Protein AF-A0A5J4QAK1-F1 (afdb_monomer)

Organism: NCBI:txid433724

Mean predicted aligned error: 4.02 Å

Secondary structure (DSSP, 8-state):
--GGGS---S-EEEE--SGGGHHHHHHHHHHHHHTT--GGGEEEEEEESSHHHHHHHHHHHHHTT-EEEEEE--BTTTTBPPPHHHHHHHHHHH-HHHHHH--TTT---

Foldseek 3Di:
DVVVPDDDDQADEEEQAAPVSQVVVVVVVVVVVVVPDQQCRYEYEYEPPDLVRSLVSLVVSVVRNHQYQYDYDADPPVRDDGDPSSVVSRVQSNPVVNVNPDRPVPDDD

Solvent-accessible surface area (backbone atoms only — not comparable to full-atom values): 6328 Å² total; per-residue (Å²): 115,69,78,81,69,57,84,73,76,81,54,54,77,49,73,41,59,45,79,81,38,45,63,62,46,51,56,52,50,53,55,42,42,76,76,68,51,54,46,78,35,32,32,33,39,30,47,32,81,49,64,68,65,39,47,57,53,47,52,55,38,53,76,62,44,36,42,66,40,47,40,56,44,65,43,76,90,79,65,43,72,61,51,72,65,37,51,49,50,22,49,43,49,58,36,62,72,56,44,74,73,48,56,76,92,74,60,80,130

Sequence (109 aa):
KMLSQIKWIRFIRFAADTASAIEPLLSAIEKLNRYGVKNYRIFVYLLVKDVADANERCKILKGLGLIPFAQTYRDYENNIQPTAEQKRFAWYVNQKAVFNATEWEDYKA

pLDDT: mean 93.8, std 7.12, range [63.88, 98.19]

Structure (mmCIF, N/CA/C/O backbone):
data_AF-A0A5J4QAK1-F1
#
_entry.id   AF-A0A5J4QAK1-F1
#
loop_
_atom_site.group_PDB
_atom_site.id
_atom_site.type_symbol
_atom_site.label_atom_id
_atom_site.label_alt_id
_atom_site.label_comp_id
_atom_site.label_asym_id
_atom_site.label_entity_id
_atom_site.label_seq_id
_atom_site.pdbx_PDB_ins_code
_atom_site.Cartn_x
_atom_site.Cartn_y
_atom_site.Cartn_z
_atom_site.occupancy
_atom_site.B_iso_or_equiv
_atom_site.auth_seq_id
_atom_site.auth_comp_id
_atom_site.auth_asym_id
_atom_site.auth_atom_id
_atom_site.pdbx_PDB_model_num
ATOM 1 N N . LYS A 1 1 ? -22.246 20.056 23.773 1.00 64.31 1 LYS A N 1
ATOM 2 C CA . LYS A 1 1 ? -22.672 20.590 22.450 1.00 64.31 1 LYS A CA 1
ATOM 3 C C . LYS A 1 1 ? -21.507 20.922 21.504 1.00 64.31 1 LYS A C 1
ATOM 5 O O . LYS A 1 1 ? -21.673 20.683 20.319 1.00 64.31 1 LYS A O 1
ATOM 10 N N . MET A 1 2 ? -20.339 21.396 21.967 1.00 70.38 2 MET A N 1
ATOM 11 C CA . MET A 1 2 ? -19.195 21.674 21.068 1.00 70.38 2 MET A CA 1
ATOM 12 C C . MET A 1 2 ? -18.592 20.420 20.409 1.00 70.38 2 MET A C 1
ATOM 14 O O . MET A 1 2 ? -18.465 20.387 19.194 1.00 70.38 2 MET A O 1
ATOM 18 N N . LEU A 1 3 ? -18.291 19.353 21.166 1.00 65.88 3 LEU A N 1
ATOM 19 C CA . LEU A 1 3 ? -17.687 18.125 20.604 1.00 65.88 3 LEU A CA 1
ATOM 20 C C . LEU A 1 3 ? -18.570 17.427 19.551 1.00 65.88 3 LEU A C 1
ATOM 22 O O . LEU A 1 3 ? -18.056 16.822 18.616 1.00 65.88 3 LEU A O 1
ATOM 26 N N . SER A 1 4 ? -19.896 17.551 19.668 1.00 72.88 4 SER A N 1
ATOM 27 C CA . SER A 1 4 ? -20.860 17.014 18.697 1.00 72.88 4 SER A CA 1
ATOM 28 C C . SER A 1 4 ? -20.952 17.829 17.401 1.00 72.88 4 SER A C 1
ATOM 30 O O . SER A 1 4 ? -21.544 17.360 16.438 1.00 72.88 4 SER A O 1
ATOM 32 N N . GLN A 1 5 ? -20.403 19.047 17.372 1.00 82.62 5 GLN A N 1
ATOM 33 C CA . GLN A 1 5 ? -20.385 19.920 16.191 1.00 82.62 5 GLN A CA 1
ATOM 34 C C . GLN A 1 5 ? -19.075 19.808 15.396 1.00 82.62 5 GLN A C 1
ATOM 36 O O . GLN A 1 5 ? -18.990 20.303 14.273 1.00 82.62 5 GLN A O 1
ATOM 41 N N . ILE A 1 6 ? -18.056 19.148 15.956 1.00 82.88 6 ILE A N 1
ATOM 42 C CA . ILE A 1 6 ? -16.765 18.963 15.296 1.00 82.88 6 ILE A CA 1
ATOM 43 C C . ILE A 1 6 ? -16.895 17.868 14.234 1.00 82.88 6 ILE A C 1
ATOM 45 O O . ILE A 1 6 ? -17.264 16.728 14.522 1.00 82.88 6 ILE A O 1
ATOM 49 N N . LYS A 1 7 ? -16.550 18.209 12.989 1.00 77.31 7 LYS A N 1
ATOM 50 C CA . LYS A 1 7 ? -16.384 17.232 11.909 1.00 77.31 7 LYS A CA 1
ATOM 51 C C . LYS A 1 7 ? -15.047 16.522 12.087 1.00 77.31 7 LYS A C 1
ATOM 53 O O . LYS A 1 7 ? -14.000 17.041 11.714 1.00 77.31 7 LYS A O 1
ATOM 58 N N . TRP A 1 8 ? -15.095 15.330 12.664 1.00 77.44 8 TRP A N 1
ATOM 59 C CA . TRP A 1 8 ? -13.921 14.479 12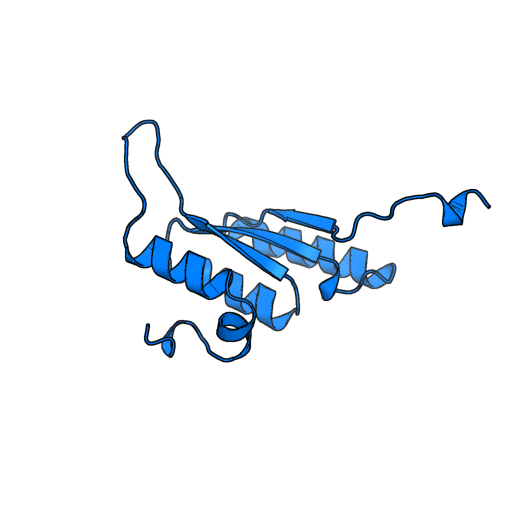.816 1.00 77.44 8 TRP A CA 1
ATOM 60 C C . TRP A 1 8 ? -13.365 14.076 11.451 1.00 77.44 8 TRP A C 1
ATOM 62 O O . TRP A 1 8 ? -14.110 13.668 10.555 1.00 77.44 8 TRP A O 1
ATOM 72 N N . ILE A 1 9 ? -12.044 14.158 11.296 1.00 84.06 9 ILE A N 1
ATOM 73 C CA . ILE A 1 9 ? -11.390 13.643 10.098 1.00 84.06 9 ILE A CA 1
ATOM 74 C C . ILE A 1 9 ? -11.591 12.123 10.041 1.00 84.06 9 ILE A C 1
ATOM 76 O O . ILE A 1 9 ? -11.308 11.404 10.997 1.00 84.06 9 ILE A O 1
ATOM 80 N N . ARG A 1 10 ? -12.122 11.620 8.919 1.00 86.69 10 ARG A N 1
ATOM 81 C CA . ARG A 1 10 ? -12.415 10.184 8.766 1.00 86.69 10 ARG A CA 1
ATOM 82 C C . ARG A 1 10 ? -11.152 9.325 8.847 1.00 86.69 10 ARG A C 1
ATOM 84 O O . ARG A 1 10 ? -11.217 8.224 9.389 1.00 86.69 10 ARG A O 1
ATOM 91 N N . PHE A 1 11 ? -10.047 9.828 8.292 1.00 95.00 11 PHE A N 1
ATOM 92 C CA . PHE A 1 11 ? -8.770 9.126 8.228 1.00 95.00 11 PHE A CA 1
ATOM 93 C C . PHE A 1 11 ? -7.606 10.010 8.660 1.00 95.00 11 PHE A C 1
ATOM 95 O O . PHE A 1 11 ? -7.503 11.155 8.210 1.00 95.00 11 PHE A O 1
ATOM 102 N N . ILE A 1 12 ? -6.699 9.437 9.446 1.00 95.44 12 ILE A N 1
ATOM 103 C CA . ILE A 1 12 ? -5.328 9.935 9.579 1.00 95.44 12 ILE A CA 1
ATOM 104 C C . ILE A 1 12 ? -4.575 9.481 8.330 1.00 95.44 12 ILE A C 1
ATOM 106 O O . ILE A 1 12 ? -4.712 8.329 7.917 1.00 95.44 12 ILE A O 1
ATOM 110 N N . ARG A 1 13 ? -3.841 10.393 7.692 1.00 96.94 13 ARG A N 1
ATOM 111 C CA . ARG A 1 13 ? -3.199 10.139 6.400 1.00 96.94 13 ARG A CA 1
ATOM 112 C C . ARG A 1 13 ? -1.687 10.115 6.533 1.00 96.94 13 ARG A C 1
ATOM 114 O O . ARG A 1 13 ? -1.121 11.031 7.119 1.00 96.94 13 ARG A O 1
ATOM 121 N N . PHE A 1 14 ? -1.074 9.102 5.938 1.00 97.38 14 PHE A N 1
ATOM 122 C CA . PHE A 1 14 ? 0.371 8.968 5.787 1.00 97.38 14 PHE A CA 1
ATOM 123 C C . PHE A 1 14 ? 0.730 8.813 4.311 1.00 97.38 14 PHE A C 1
ATOM 125 O O . PHE A 1 14 ? -0.117 8.452 3.495 1.00 97.38 14 PHE A O 1
ATOM 132 N N . ALA A 1 15 ? 1.992 9.063 3.988 1.00 96.06 15 ALA A N 1
ATOM 133 C CA . ALA A 1 15 ? 2.604 8.645 2.737 1.00 96.06 15 ALA A CA 1
ATOM 134 C C . ALA A 1 15 ? 3.699 7.630 3.064 1.00 96.06 15 ALA A C 1
ATOM 136 O O . ALA A 1 15 ? 4.384 7.762 4.080 1.00 96.06 15 ALA A O 1
ATOM 137 N N . ALA A 1 16 ? 3.834 6.611 2.226 1.00 95.44 16 ALA A N 1
ATOM 138 C CA . ALA A 1 16 ? 4.819 5.554 2.394 1.00 95.44 16 ALA A CA 1
ATOM 139 C C . ALA A 1 16 ? 5.483 5.243 1.056 1.00 95.44 16 ALA A C 1
ATOM 141 O O . ALA A 1 16 ? 5.544 4.089 0.660 1.00 95.44 16 ALA A O 1
ATOM 142 N N . ASP A 1 17 ? 5.930 6.276 0.340 1.00 95.25 17 ASP A N 1
ATOM 143 C CA . ASP A 1 17 ? 6.310 6.212 -1.080 1.00 95.25 17 ASP A CA 1
ATOM 144 C C . ASP A 1 17 ? 7.569 5.394 -1.384 1.00 95.25 17 ASP A C 1
ATOM 146 O O . ASP A 1 17 ? 7.786 5.018 -2.535 1.00 95.25 17 ASP A O 1
ATOM 150 N N . THR A 1 18 ? 8.358 5.063 -0.365 1.00 95.00 18 THR A N 1
ATOM 151 C CA . THR A 1 18 ? 9.584 4.267 -0.466 1.00 95.00 18 THR A CA 1
ATOM 152 C C . THR A 1 18 ? 9.584 3.137 0.561 1.00 95.00 18 THR A C 1
ATOM 154 O O . THR A 1 18 ? 8.933 3.235 1.603 1.00 95.00 18 THR A O 1
ATOM 157 N N . ALA A 1 19 ? 10.370 2.084 0.322 1.00 94.69 19 ALA A N 1
ATOM 158 C CA . ALA A 1 19 ? 10.593 1.021 1.307 1.00 94.69 19 ALA A CA 1
ATOM 159 C C . ALA A 1 19 ? 11.102 1.562 2.656 1.00 94.69 19 ALA A C 1
ATOM 161 O O . ALA A 1 19 ? 10.646 1.132 3.714 1.00 94.69 19 ALA A O 1
ATOM 162 N N . SER A 1 20 ? 11.978 2.571 2.629 1.00 95.56 20 SER A N 1
ATOM 163 C CA . SER A 1 20 ? 12.516 3.209 3.838 1.00 95.56 20 SER A CA 1
ATOM 164 C C . SER A 1 20 ? 11.462 3.919 4.694 1.00 95.56 20 SER A C 1
ATOM 166 O O . SER A 1 20 ? 11.691 4.127 5.881 1.00 95.56 20 SER A O 1
ATOM 168 N N . ALA A 1 21 ? 10.301 4.275 4.132 1.00 95.88 21 ALA A N 1
ATOM 169 C CA . ALA A 1 21 ? 9.219 4.905 4.883 1.00 95.88 21 ALA A CA 1
ATOM 170 C C . ALA A 1 21 ? 8.395 3.902 5.713 1.00 95.88 21 ALA A C 1
ATOM 172 O O . ALA A 1 21 ? 7.648 4.320 6.599 1.00 95.88 21 ALA A O 1
ATOM 173 N N . ILE A 1 22 ? 8.526 2.593 5.458 1.00 97.00 22 ILE A N 1
ATOM 174 C CA . ILE A 1 22 ? 7.728 1.563 6.133 1.00 97.00 22 ILE A CA 1
ATOM 175 C C . ILE A 1 22 ? 8.055 1.481 7.620 1.00 97.00 22 ILE A C 1
ATOM 177 O O . ILE A 1 22 ? 7.142 1.522 8.435 1.00 97.00 22 ILE A O 1
ATOM 181 N N . GLU A 1 23 ? 9.326 1.406 8.002 1.00 97.12 23 GLU A N 1
ATOM 182 C CA . GLU A 1 23 ? 9.700 1.260 9.415 1.00 97.12 23 GLU A CA 1
ATOM 183 C C . GLU A 1 23 ? 9.262 2.470 10.276 1.00 97.12 23 GLU A C 1
ATOM 185 O O . GLU A 1 23 ? 8.568 2.265 11.282 1.00 97.12 23 GLU A O 1
ATOM 190 N N . PRO A 1 24 ? 9.482 3.732 9.847 1.00 97.69 24 PRO A N 1
ATOM 191 C CA . PRO A 1 24 ? 8.888 4.898 10.502 1.00 97.69 24 PRO A CA 1
ATOM 192 C C . PRO A 1 24 ? 7.354 4.855 10.573 1.00 97.69 24 PRO A C 1
A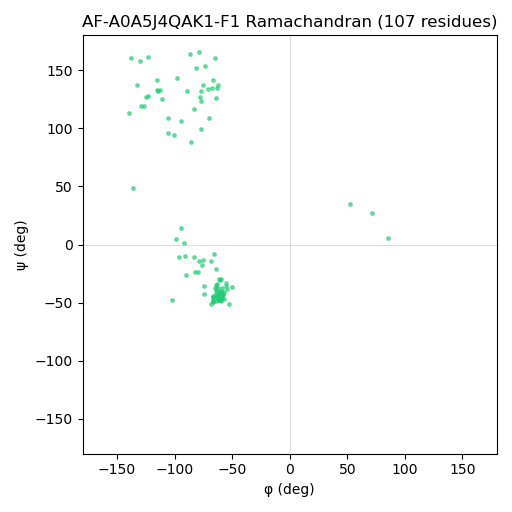TOM 194 O O . PRO A 1 24 ? 6.774 5.207 11.606 1.00 97.69 24 PRO A O 1
ATOM 197 N N . LEU A 1 25 ? 6.684 4.406 9.503 1.00 97.44 25 LEU A N 1
ATOM 198 C CA . LEU A 1 25 ? 5.228 4.260 9.473 1.00 97.44 25 LEU A CA 1
ATOM 199 C C . LEU A 1 25 ? 4.745 3.234 10.508 1.00 97.44 25 LEU A C 1
ATOM 201 O O . LEU A 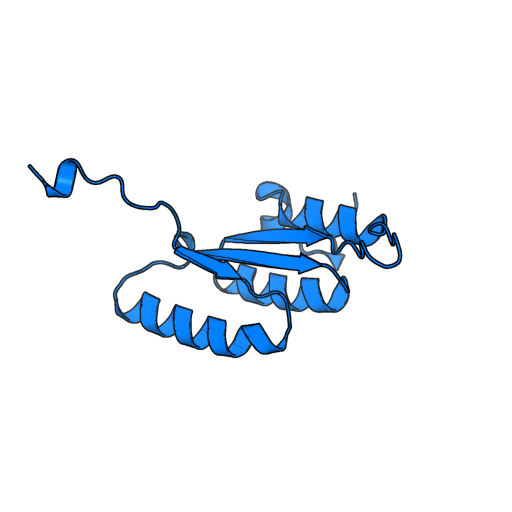1 25 ? 3.789 3.512 11.232 1.00 97.44 25 LEU A O 1
ATOM 205 N N . LEU A 1 26 ? 5.407 2.080 10.620 1.00 97.50 26 LEU A N 1
ATOM 206 C CA . LEU A 1 26 ? 5.072 1.048 11.604 1.00 97.50 26 LEU A CA 1
ATOM 207 C C . LEU A 1 26 ? 5.195 1.586 13.035 1.00 97.50 26 LEU A C 1
ATOM 209 O O . LEU A 1 26 ? 4.267 1.420 13.827 1.00 97.50 26 LEU A O 1
ATOM 213 N N . SER A 1 27 ? 6.276 2.313 13.341 1.00 97.88 27 SER A N 1
ATOM 214 C CA . SER A 1 27 ? 6.448 2.967 14.647 1.00 97.88 27 SER A CA 1
ATOM 215 C C . SER A 1 27 ? 5.332 3.979 14.941 1.00 97.88 27 SER A C 1
ATOM 217 O O . SER A 1 27 ? 4.833 4.067 16.067 1.00 97.88 27 SER A O 1
ATOM 219 N N . ALA A 1 28 ? 4.913 4.754 13.937 1.00 97.94 28 ALA A N 1
ATOM 220 C CA . ALA A 1 28 ? 3.821 5.712 14.081 1.00 97.94 28 ALA A CA 1
ATOM 221 C C . ALA A 1 28 ? 2.473 5.015 14.330 1.00 97.94 28 ALA A C 1
ATOM 223 O O . ALA A 1 28 ? 1.732 5.418 15.229 1.00 97.94 28 ALA A O 1
ATOM 224 N N . ILE A 1 29 ? 2.171 3.951 13.582 1.00 97.56 29 ILE A N 1
ATOM 225 C CA . ILE A 1 29 ? 0.944 3.159 13.746 1.00 97.56 29 ILE A CA 1
ATOM 226 C C . ILE A 1 29 ? 0.898 2.522 15.132 1.00 97.56 29 ILE A C 1
ATOM 228 O O . ILE A 1 29 ? -0.134 2.586 15.796 1.00 97.56 29 ILE A O 1
ATOM 232 N N . GLU A 1 30 ? 2.008 1.958 15.605 1.00 97.62 30 GLU A N 1
ATOM 233 C CA . GLU A 1 30 ? 2.082 1.363 16.937 1.00 97.62 30 GLU A CA 1
ATOM 234 C C . GLU A 1 30 ? 1.718 2.385 18.024 1.00 97.62 30 GLU A C 1
ATOM 236 O O . GLU A 1 30 ? 0.884 2.115 18.891 1.00 97.62 30 GLU A O 1
ATOM 241 N N . LYS A 1 31 ? 2.280 3.597 17.943 1.00 98.00 31 LYS A N 1
ATOM 242 C CA . LYS A 1 31 ? 1.959 4.693 18.868 1.00 98.00 31 LYS A CA 1
ATOM 243 C C . LYS A 1 31 ? 0.483 5.074 18.789 1.00 98.00 31 LYS A C 1
ATOM 245 O O . LYS A 1 31 ? -0.170 5.163 19.823 1.00 98.00 31 LYS A O 1
ATOM 250 N N . LEU A 1 32 ? -0.065 5.254 17.587 1.00 96.94 32 LEU A N 1
ATOM 251 C CA . LEU A 1 32 ? -1.483 5.581 17.394 1.00 96.94 32 LEU A CA 1
ATOM 252 C C . LEU A 1 32 ? -2.408 4.502 17.979 1.00 96.94 32 LEU A C 1
ATOM 254 O O . LEU A 1 32 ? -3.401 4.830 18.635 1.00 96.94 32 LEU A O 1
ATOM 258 N N . ASN A 1 33 ? -2.050 3.230 17.811 1.00 96.69 33 ASN A N 1
ATOM 259 C CA . ASN A 1 33 ? -2.800 2.099 18.348 1.00 96.69 33 ASN A CA 1
ATOM 260 C C . ASN A 1 33 ? -2.824 2.102 19.880 1.00 96.69 33 ASN A C 1
ATOM 262 O O . ASN A 1 33 ? -3.880 1.847 20.464 1.00 96.69 33 ASN A O 1
ATOM 266 N N . ARG A 1 34 ? -1.714 2.471 20.539 1.00 97.25 34 ARG A N 1
ATOM 267 C CA . ARG A 1 34 ? -1.659 2.636 22.007 1.00 97.25 34 ARG A CA 1
ATOM 268 C C . ARG A 1 34 ? -2.639 3.701 22.520 1.00 97.25 34 ARG A C 1
ATOM 270 O O . ARG A 1 34 ? -3.153 3.557 23.623 1.00 97.25 34 ARG A O 1
ATOM 277 N N . TYR A 1 35 ? -2.949 4.721 21.715 1.00 95.88 35 TYR A N 1
ATOM 278 C CA . TYR A 1 35 ? -3.945 5.757 22.033 1.00 95.88 35 TYR A CA 1
ATOM 279 C C . TYR A 1 35 ? -5.350 5.458 21.474 1.00 95.88 35 TYR A C 1
ATOM 281 O O . TYR A 1 35 ? -6.213 6.335 21.445 1.00 95.88 35 TYR A O 1
ATOM 289 N N . GLY A 1 36 ? -5.611 4.220 21.041 1.00 94.62 36 GLY A N 1
ATOM 290 C CA . GLY A 1 36 ? -6.948 3.755 20.663 1.00 94.62 36 GLY A CA 1
ATOM 291 C C . GLY A 1 36 ? -7.366 4.044 19.218 1.00 94.62 36 GLY A C 1
ATOM 292 O O . GLY A 1 36 ? -8.503 3.738 18.845 1.00 94.62 36 GLY A O 1
ATOM 293 N N . VAL A 1 37 ? -6.475 4.578 18.377 1.00 95.38 37 VAL A N 1
ATOM 294 C CA . VAL A 1 37 ? -6.724 4.657 16.931 1.00 95.38 37 VAL A CA 1
ATOM 295 C C . VAL A 1 37 ? -6.736 3.239 16.366 1.00 95.38 37 VAL A C 1
ATOM 297 O O . VAL A 1 37 ? -5.908 2.410 16.717 1.00 95.38 37 VAL A O 1
ATOM 300 N N . LYS A 1 38 ? -7.712 2.927 15.513 1.00 96.25 38 LYS A N 1
ATOM 301 C CA . LYS A 1 38 ? -7.808 1.618 14.851 1.00 96.25 38 LYS A CA 1
ATOM 302 C C . LYS A 1 38 ? -7.216 1.697 13.449 1.00 96.25 38 LYS A C 1
ATOM 304 O O . LYS A 1 38 ? -7.459 2.681 12.759 1.00 96.25 38 LYS A O 1
ATOM 309 N N . ASN A 1 39 ? -6.541 0.646 12.984 1.00 97.19 39 ASN A N 1
ATOM 310 C CA . ASN A 1 39 ? -5.859 0.644 11.679 1.00 97.19 39 ASN A CA 1
ATOM 311 C C . ASN A 1 39 ? -6.776 0.999 10.489 1.00 97.19 39 ASN A C 1
ATOM 313 O O . ASN A 1 39 ? -6.359 1.736 9.602 1.00 97.19 39 ASN A O 1
ATOM 317 N N . TYR A 1 40 ? -8.065 0.632 10.516 1.00 95.56 40 TYR A N 1
ATOM 318 C CA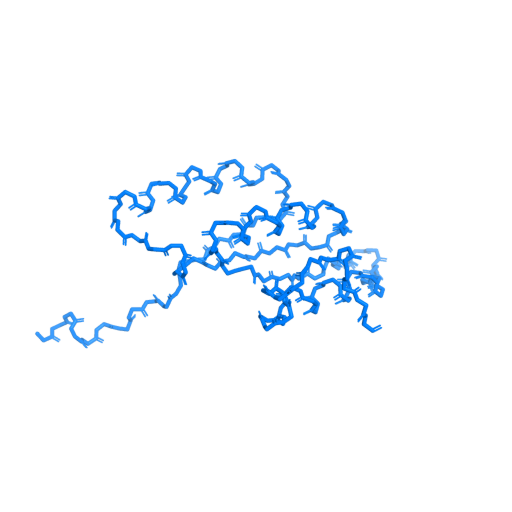 . TYR A 1 40 ? -9.033 1.023 9.473 1.00 95.56 40 TYR A CA 1
ATOM 319 C C . TYR A 1 40 ? -9.325 2.541 9.410 1.00 95.56 40 TYR A C 1
ATOM 321 O O . TYR A 1 40 ? -10.050 3.000 8.527 1.00 95.56 40 TYR A O 1
ATOM 329 N N . ARG A 1 41 ? -8.827 3.332 10.372 1.00 95.94 41 ARG A N 1
ATOM 330 C CA . ARG A 1 41 ? -8.856 4.807 10.393 1.00 95.94 41 ARG A CA 1
ATOM 331 C C . ARG A 1 41 ? -7.596 5.415 9.771 1.00 95.94 41 ARG A C 1
ATOM 333 O O . ARG A 1 41 ? -7.480 6.638 9.749 1.00 95.94 41 ARG A O 1
ATOM 340 N N . ILE A 1 42 ? -6.669 4.602 9.277 1.00 97.56 42 ILE A N 1
ATOM 341 C CA . ILE A 1 42 ? -5.401 5.055 8.714 1.00 97.56 42 ILE A CA 1
ATOM 342 C C . ILE A 1 42 ? -5.416 4.810 7.208 1.00 97.56 42 ILE A C 1
ATOM 344 O O . ILE A 1 42 ? -5.674 3.702 6.738 1.00 97.56 42 ILE A O 1
ATOM 348 N N . PHE A 1 43 ? -5.159 5.875 6.459 1.00 97.81 43 PHE A N 1
ATOM 349 C CA . PHE A 1 43 ? -5.099 5.880 5.005 1.00 97.81 43 PHE A CA 1
ATOM 350 C C . PHE A 1 43 ? -3.671 6.196 4.567 1.00 97.81 43 PHE A C 1
ATOM 352 O O . PHE A 1 43 ? -3.074 7.147 5.072 1.00 97.81 43 PHE A O 1
ATOM 359 N N . VAL A 1 44 ? -3.118 5.419 3.642 1.00 98.19 44 VAL A N 1
ATOM 360 C CA . VAL A 1 44 ? -1.704 5.501 3.269 1.00 98.19 44 VAL A CA 1
ATOM 361 C C . VAL A 1 44 ? -1.574 5.682 1.763 1.00 98.19 44 VAL A C 1
ATOM 363 O O . VAL A 1 44 ? -2.003 4.824 0.996 1.00 98.19 44 VAL A O 1
ATOM 366 N N . TYR A 1 45 ? -0.975 6.791 1.341 1.00 98.06 45 TYR A N 1
ATOM 367 C CA . TYR A 1 45 ? -0.581 6.999 -0.049 1.00 98.06 45 TYR A CA 1
ATOM 368 C C . TYR A 1 45 ? 0.667 6.171 -0.372 1.00 98.06 45 TYR A C 1
ATOM 370 O O . TYR A 1 45 ? 1.600 6.108 0.432 1.00 98.06 45 TYR A O 1
ATOM 378 N N . LEU A 1 46 ? 0.660 5.538 -1.543 1.00 96.44 46 LEU A N 1
ATOM 379 C CA . LEU A 1 46 ? 1.762 4.744 -2.072 1.00 96.44 46 LEU A CA 1
ATOM 380 C C . LEU A 1 46 ? 2.091 5.176 -3.497 1.00 96.44 46 LEU A C 1
ATOM 382 O O . LEU A 1 46 ? 1.282 5.005 -4.410 1.00 96.44 46 LEU A O 1
ATOM 386 N N . LEU A 1 47 ? 3.313 5.645 -3.710 1.00 97.31 47 LEU A N 1
ATOM 387 C CA . LEU A 1 47 ? 3.856 5.835 -5.045 1.00 97.31 47 LEU A CA 1
ATOM 388 C C . LEU A 1 47 ? 4.315 4.505 -5.670 1.00 97.31 47 LEU A C 1
ATOM 390 O O . LEU A 1 47 ? 5.126 3.770 -5.099 1.00 97.31 47 LEU A O 1
ATOM 394 N N . VAL A 1 48 ? 3.823 4.223 -6.876 1.00 97.44 48 VAL A N 1
ATOM 395 C CA . VAL A 1 48 ? 4.156 3.041 -7.682 1.00 97.44 48 VAL A CA 1
ATOM 396 C C . VAL A 1 48 ? 5.176 3.447 -8.740 1.00 97.44 48 VAL A C 1
ATOM 398 O O . VAL A 1 48 ? 4.812 3.953 -9.806 1.00 97.44 48 VAL A O 1
ATOM 401 N N . LYS A 1 49 ? 6.456 3.250 -8.420 1.00 95.19 49 LYS A N 1
ATOM 402 C CA . LYS A 1 49 ? 7.583 3.410 -9.353 1.00 95.19 49 LYS A CA 1
ATOM 403 C C . LYS A 1 49 ? 8.073 2.050 -9.848 1.00 95.19 49 LYS A C 1
ATOM 405 O O . LYS A 1 49 ? 8.181 1.849 -11.052 1.00 95.19 49 LYS A O 1
ATOM 410 N N . ASP A 1 50 ? 8.273 1.119 -8.926 1.00 96.25 50 ASP A N 1
ATOM 411 C CA . ASP A 1 50 ? 8.494 -0.300 -9.194 1.00 96.25 50 ASP A CA 1
ATOM 412 C C . ASP A 1 50 ? 7.321 -1.103 -8.613 1.00 96.25 50 ASP A C 1
ATOM 414 O O . ASP A 1 50 ? 6.873 -0.825 -7.497 1.00 96.25 50 ASP A O 1
ATOM 418 N N . VAL A 1 51 ? 6.768 -2.037 -9.390 1.00 97.38 51 VAL A N 1
ATOM 419 C CA . VAL A 1 51 ? 5.558 -2.775 -8.992 1.00 97.38 51 VAL A CA 1
ATOM 420 C C . VAL A 1 51 ? 5.870 -3.820 -7.926 1.00 97.38 51 VAL A C 1
ATOM 422 O O . VAL A 1 51 ? 5.057 -3.995 -7.021 1.00 97.38 51 VAL A O 1
ATOM 425 N N . ALA A 1 52 ? 7.033 -4.472 -7.979 1.00 97.06 52 ALA A N 1
ATOM 426 C CA . ALA A 1 52 ? 7.410 -5.480 -6.993 1.00 97.06 52 ALA A CA 1
ATOM 427 C C . ALA A 1 52 ? 7.615 -4.844 -5.609 1.00 97.06 52 ALA A C 1
ATOM 429 O O . ALA A 1 52 ? 7.004 -5.280 -4.636 1.00 97.06 52 ALA A O 1
ATOM 430 N N . ASP A 1 53 ? 8.373 -3.748 -5.534 1.00 97.25 53 ASP A N 1
ATOM 431 C CA . ASP A 1 53 ? 8.551 -2.965 -4.305 1.00 97.25 53 ASP A CA 1
ATOM 432 C C . ASP A 1 53 ? 7.216 -2.432 -3.758 1.00 97.25 53 ASP A C 1
ATOM 434 O O . ASP A 1 53 ? 6.919 -2.551 -2.566 1.00 97.25 53 ASP A O 1
ATOM 438 N N . ALA A 1 54 ? 6.375 -1.863 -4.629 1.00 97.56 54 ALA A N 1
ATOM 439 C CA . ALA A 1 54 ? 5.071 -1.355 -4.218 1.00 97.56 54 ALA A CA 1
ATOM 440 C C . ALA A 1 54 ? 4.149 -2.476 -3.709 1.00 97.56 54 ALA A C 1
ATOM 442 O O . ALA A 1 54 ? 3.382 -2.254 -2.770 1.00 97.56 54 ALA A O 1
ATOM 443 N N . ASN A 1 55 ? 4.232 -3.675 -4.291 1.00 97.69 55 ASN A N 1
ATOM 444 C CA . ASN A 1 55 ? 3.470 -4.840 -3.855 1.00 97.69 55 ASN A CA 1
ATOM 445 C C . ASN A 1 55 ? 3.893 -5.313 -2.462 1.00 97.69 55 ASN A C 1
ATOM 447 O O . ASN A 1 55 ? 3.031 -5.514 -1.609 1.00 97.69 55 ASN A O 1
ATOM 451 N N . GLU A 1 56 ? 5.195 -5.394 -2.184 1.00 97.62 56 GLU A N 1
ATOM 452 C CA . GLU A 1 56 ? 5.691 -5.759 -0.851 1.00 97.62 56 GLU A CA 1
ATOM 453 C C . GLU A 1 56 ? 5.217 -4.769 0.220 1.00 97.62 56 GLU A C 1
ATOM 455 O O . GLU A 1 56 ? 4.680 -5.163 1.260 1.00 97.62 56 GLU A O 1
ATOM 460 N N . ARG A 1 57 ? 5.285 -3.464 -0.072 1.00 97.06 57 ARG A N 1
ATOM 461 C CA . ARG A 1 57 ? 4.704 -2.437 0.804 1.00 97.06 57 ARG A CA 1
ATOM 462 C C . ARG A 1 57 ? 3.195 -2.631 0.980 1.00 97.06 57 ARG A C 1
ATOM 464 O O . ARG A 1 57 ? 2.706 -2.613 2.108 1.00 97.06 57 ARG A O 1
ATOM 471 N N . CYS A 1 58 ? 2.446 -2.860 -0.099 1.00 96.75 58 CYS A N 1
ATOM 472 C CA . CYS A 1 58 ? 1.001 -3.108 -0.053 1.00 96.75 58 CYS A CA 1
ATOM 473 C C . CYS A 1 58 ? 0.624 -4.313 0.815 1.00 96.75 58 CYS A C 1
ATOM 475 O O . CYS A 1 58 ? -0.329 -4.206 1.588 1.00 96.75 58 CYS A O 1
ATOM 477 N N . LYS A 1 59 ? 1.356 -5.430 0.726 1.00 97.12 59 LYS A N 1
ATOM 478 C CA . LYS A 1 59 ? 1.118 -6.631 1.544 1.00 97.12 59 LYS A CA 1
ATOM 479 C C . LYS A 1 59 ? 1.241 -6.326 3.033 1.00 97.12 59 LYS A C 1
ATOM 481 O O . LYS A 1 59 ? 0.367 -6.715 3.808 1.00 97.12 59 LYS A O 1
ATOM 486 N N . ILE A 1 60 ? 2.255 -5.552 3.428 1.00 97.38 60 ILE A N 1
ATOM 487 C CA . ILE A 1 60 ? 2.421 -5.090 4.815 1.00 97.38 60 ILE A CA 1
ATOM 488 C C . ILE A 1 60 ? 1.207 -4.259 5.246 1.00 97.38 60 ILE A C 1
ATOM 490 O O . ILE A 1 60 ? 0.611 -4.516 6.294 1.00 97.38 60 ILE A O 1
ATOM 494 N N . LEU A 1 61 ? 0.791 -3.285 4.427 1.00 96.81 61 LEU A N 1
ATOM 495 C CA . LEU A 1 61 ? -0.344 -2.424 4.766 1.00 96.81 61 LEU A CA 1
ATOM 496 C C . LEU A 1 61 ? -1.668 -3.200 4.856 1.00 96.81 61 LEU A C 1
ATOM 498 O O . LEU A 1 61 ? -2.462 -2.960 5.770 1.00 96.81 61 LEU A O 1
ATOM 502 N N . LYS A 1 62 ? -1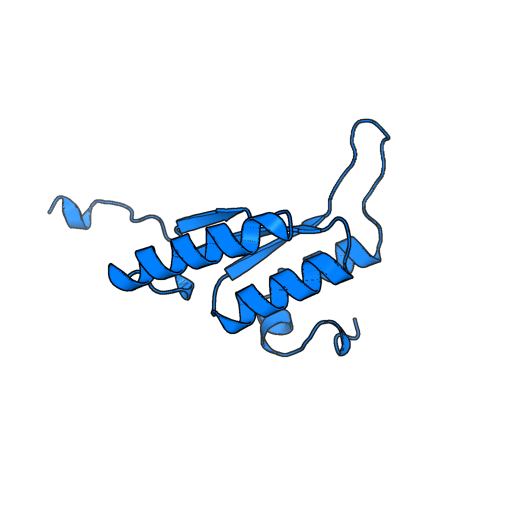.884 -4.146 3.934 1.00 96.19 62 LYS A N 1
ATOM 503 C CA . LYS A 1 62 ? -3.039 -5.052 3.898 1.00 96.19 62 LYS A CA 1
ATOM 504 C C . LYS A 1 62 ? -3.082 -5.933 5.142 1.00 96.19 62 LYS A C 1
ATOM 506 O O . LYS A 1 62 ? -4.119 -5.984 5.799 1.00 96.19 62 LYS A O 1
ATOM 511 N N . GLY A 1 63 ? -1.957 -6.547 5.514 1.00 96.88 63 GLY A N 1
ATOM 512 C CA . GLY A 1 63 ? -1.844 -7.391 6.707 1.00 96.88 63 GLY A CA 1
ATOM 513 C C . GLY A 1 63 ? -2.155 -6.646 8.009 1.00 96.88 63 GLY A C 1
ATOM 514 O O . GLY A 1 63 ? -2.714 -7.219 8.940 1.00 96.88 63 GLY A O 1
ATOM 515 N N . LEU A 1 64 ? -1.873 -5.342 8.056 1.00 96.62 64 LEU A N 1
ATOM 516 C CA . LEU A 1 64 ? -2.214 -4.479 9.189 1.00 96.62 64 LEU A CA 1
ATOM 517 C C . LEU A 1 64 ? -3.665 -3.968 9.155 1.00 96.62 64 LEU A C 1
ATOM 519 O O . LEU A 1 64 ? -4.129 -3.392 10.138 1.00 96.62 64 LEU A O 1
ATOM 523 N N . GLY A 1 65 ? -4.399 -4.139 8.056 1.00 96.56 65 GLY A N 1
ATOM 524 C CA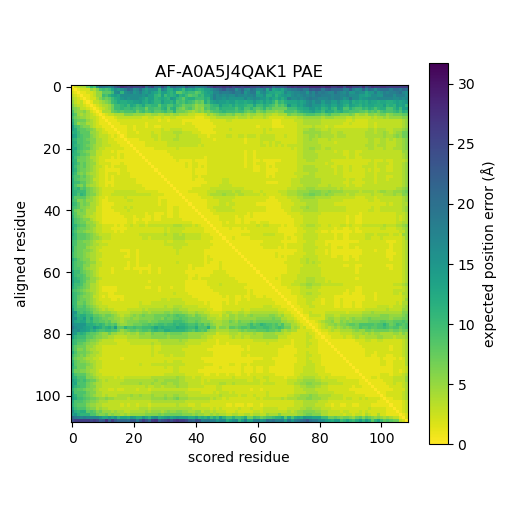 . GLY A 1 65 ? -5.751 -3.593 7.895 1.00 96.56 65 GLY A CA 1
ATOM 525 C C . GLY A 1 65 ? -5.785 -2.069 7.718 1.00 96.56 65 GLY A C 1
ATOM 526 O O . GLY A 1 65 ? -6.770 -1.422 8.087 1.00 96.56 65 GLY A O 1
ATOM 527 N N . LEU A 1 66 ? -4.703 -1.491 7.191 1.00 97.31 66 LEU A N 1
ATOM 528 C CA . LEU A 1 66 ? -4.635 -0.089 6.774 1.00 97.31 66 LEU A CA 1
ATOM 529 C C . LEU A 1 66 ? -5.320 0.079 5.409 1.00 97.31 66 LEU A C 1
ATOM 531 O O . LEU A 1 66 ? -5.589 -0.896 4.710 1.00 97.31 66 LEU A O 1
ATOM 535 N N . ILE A 1 67 ? -5.603 1.321 5.011 1.00 97.19 67 ILE A N 1
ATOM 536 C CA . ILE A 1 67 ? -6.239 1.619 3.720 1.00 97.19 67 ILE A CA 1
ATOM 537 C C . ILE A 1 67 ? -5.194 2.202 2.759 1.00 97.19 67 ILE A C 1
ATOM 539 O O . ILE A 1 67 ? -4.940 3.407 2.825 1.00 97.19 67 ILE A O 1
ATOM 543 N N . PRO A 1 68 ? -4.578 1.391 1.881 1.00 97.62 68 PRO A N 1
ATOM 544 C CA . PRO A 1 68 ? -3.656 1.903 0.879 1.00 97.62 68 PRO A CA 1
ATOM 545 C C . PRO A 1 68 ? -4.393 2.636 -0.246 1.00 97.62 68 PRO A C 1
ATOM 547 O O . PRO A 1 68 ? -5.545 2.335 -0.568 1.00 97.62 68 PRO A O 1
ATOM 550 N N . PHE A 1 69 ? -3.693 3.575 -0.872 1.00 98.00 69 PHE A N 1
ATOM 551 C CA . PHE A 1 69 ? -4.086 4.200 -2.125 1.00 98.00 69 PHE A CA 1
ATOM 552 C C . PHE A 1 69 ? -2.861 4.383 -3.009 1.00 98.00 69 PHE A C 1
ATOM 554 O O . PHE A 1 69 ? -1.954 5.154 -2.693 1.00 98.00 69 PHE A O 1
ATOM 561 N N . ALA A 1 70 ? -2.843 3.649 -4.113 1.00 98.00 70 ALA A N 1
ATOM 562 C CA . ALA A 1 70 ? -1.723 3.602 -5.028 1.00 98.00 70 ALA A CA 1
ATOM 563 C C . ALA A 1 70 ? -1.840 4.693 -6.098 1.00 98.00 70 ALA A C 1
ATOM 565 O O . ALA A 1 70 ? -2.877 4.851 -6.752 1.00 98.00 70 ALA A O 1
ATOM 566 N N . GLN A 1 71 ? -0.747 5.419 -6.307 1.00 97.19 71 GLN A N 1
ATOM 567 C CA . GLN A 1 71 ? -0.586 6.426 -7.346 1.00 97.19 71 GLN A CA 1
ATOM 568 C C . GLN A 1 71 ? 0.615 6.063 -8.204 1.00 97.19 71 GLN A C 1
ATOM 570 O O . GLN A 1 71 ? 1.710 5.835 -7.706 1.00 97.19 71 GLN A O 1
ATOM 575 N N . THR A 1 72 ? 0.428 6.018 -9.515 1.00 97.19 72 THR A N 1
ATOM 576 C CA . THR A 1 72 ? 1.529 5.742 -10.436 1.00 97.19 72 THR A CA 1
ATOM 577 C C . THR A 1 72 ? 2.499 6.911 -10.504 1.00 97.19 72 THR A C 1
ATOM 579 O O . THR A 1 72 ? 2.057 8.049 -10.693 1.00 97.19 72 THR A O 1
ATOM 582 N N . TYR A 1 73 ? 3.800 6.635 -10.429 1.00 94.38 73 TYR A N 1
ATOM 583 C CA . TYR A 1 73 ? 4.823 7.654 -10.624 1.00 94.38 73 TYR A CA 1
ATOM 584 C C . TYR A 1 73 ? 4.757 8.241 -12.038 1.00 94.38 73 TYR A C 1
ATOM 586 O O . TYR A 1 73 ? 4.586 7.517 -13.017 1.00 94.38 73 TYR A O 1
ATOM 594 N N . ARG A 1 74 ? 4.888 9.566 -12.128 1.00 92.94 74 ARG A N 1
ATOM 595 C CA . ARG A 1 74 ? 5.039 10.305 -13.381 1.00 92.94 74 ARG A CA 1
ATOM 596 C C . ARG A 1 74 ? 6.306 11.129 -13.287 1.00 92.94 74 ARG A C 1
ATOM 598 O O . ARG A 1 74 ? 6.459 11.889 -12.333 1.00 92.94 74 ARG A O 1
ATOM 605 N N . ASP A 1 75 ? 7.170 10.984 -14.278 1.00 90.94 75 ASP A N 1
ATOM 606 C CA . ASP A 1 75 ? 8.332 11.848 -14.421 1.00 90.94 75 ASP A CA 1
ATOM 607 C C . ASP A 1 75 ? 7.962 12.986 -15.372 1.00 90.94 75 ASP A C 1
ATOM 609 O O . ASP A 1 75 ? 7.795 12.777 -16.575 1.00 90.94 75 ASP A O 1
ATOM 613 N N . TYR A 1 76 ? 7.773 14.181 -14.822 1.00 90.00 76 TYR A N 1
ATOM 614 C CA . TYR A 1 76 ? 7.434 15.359 -15.617 1.00 90.00 76 TYR A CA 1
ATOM 615 C C . TYR A 1 76 ? 8.656 15.981 -16.297 1.00 90.00 76 TYR A C 1
ATOM 617 O O . TYR A 1 76 ? 8.488 16.640 -17.318 1.00 90.00 76 TYR A O 1
ATOM 625 N N . GLU A 1 77 ? 9.862 15.764 -15.768 1.00 91.50 77 GLU A N 1
ATOM 626 C CA . GLU A 1 77 ? 11.097 16.331 -16.319 1.00 91.50 77 GLU A CA 1
ATOM 627 C C . GLU A 1 77 ? 11.493 15.598 -17.601 1.00 91.50 77 GLU A C 1
ATOM 629 O O . GLU A 1 77 ? 11.811 16.225 -18.609 1.00 91.50 77 GLU A O 1
ATOM 634 N N . ASN A 1 78 ? 11.377 14.268 -17.590 1.00 92.19 78 ASN A N 1
ATOM 635 C CA . ASN A 1 78 ? 11.682 13.414 -18.741 1.00 92.19 78 ASN A CA 1
ATOM 636 C C . ASN A 1 78 ? 10.431 13.000 -19.541 1.00 92.19 78 ASN A C 1
ATOM 638 O O . ASN A 1 78 ? 10.524 12.202 -20.473 1.00 92.19 78 ASN A O 1
ATOM 642 N N . ASN A 1 79 ? 9.252 13.520 -19.174 1.00 89.25 79 ASN A N 1
ATOM 643 C CA . ASN A 1 79 ? 7.948 13.194 -19.768 1.00 89.25 79 ASN A CA 1
ATOM 644 C C . ASN A 1 79 ? 7.648 11.678 -19.824 1.00 89.25 79 ASN A C 1
ATOM 646 O O . ASN A 1 79 ? 7.011 11.180 -20.759 1.00 89.25 79 ASN A O 1
ATOM 650 N N . ILE A 1 80 ? 8.099 10.925 -18.816 1.00 90.19 80 ILE A N 1
ATOM 651 C CA . ILE A 1 80 ? 7.871 9.479 -18.738 1.00 90.19 80 ILE A CA 1
ATOM 652 C C . ILE A 1 80 ? 6.487 9.237 -18.146 1.00 90.19 80 ILE A C 1
ATOM 654 O O . ILE A 1 80 ? 6.189 9.568 -16.992 1.00 90.19 80 ILE A O 1
ATOM 658 N N . GLN A 1 81 ? 5.631 8.628 -18.963 1.00 94.38 81 GLN A N 1
ATOM 659 C CA . GLN A 1 81 ? 4.299 8.208 -18.557 1.00 94.38 81 GLN A CA 1
ATOM 660 C C . GLN A 1 81 ? 4.348 6.870 -17.814 1.00 94.38 81 GLN A C 1
ATOM 662 O O . GLN A 1 81 ? 5.205 6.035 -18.109 1.00 94.38 81 GLN A O 1
ATOM 667 N N . PRO A 1 82 ? 3.391 6.607 -16.909 1.00 95.38 82 PRO A N 1
ATOM 668 C CA . PRO A 1 82 ? 3.362 5.336 -16.220 1.00 95.38 82 PRO A CA 1
ATOM 669 C C . PRO A 1 82 ? 3.057 4.182 -17.170 1.00 95.38 82 PRO A C 1
ATOM 671 O O . PRO A 1 82 ? 2.185 4.298 -18.048 1.00 95.38 82 PRO A O 1
ATOM 674 N N . THR A 1 83 ? 3.724 3.056 -16.936 1.00 96.25 83 THR A N 1
ATOM 675 C CA . THR A 1 83 ? 3.540 1.822 -17.700 1.00 96.25 83 THR A CA 1
ATOM 676 C C . THR A 1 83 ? 2.128 1.262 -17.508 1.00 96.25 83 THR A C 1
ATOM 678 O O . THR A 1 83 ? 1.411 1.595 -16.556 1.00 96.25 83 THR A O 1
ATOM 681 N N . ALA A 1 84 ? 1.699 0.394 -18.429 1.00 95.94 84 ALA A N 1
ATOM 682 C CA . ALA A 1 84 ? 0.418 -0.303 -18.304 1.00 95.94 84 ALA A CA 1
ATOM 683 C C . ALA A 1 84 ? 0.355 -1.145 -17.019 1.00 95.94 84 ALA A C 1
ATOM 685 O O . ALA A 1 84 ? -0.674 -1.166 -16.345 1.00 95.94 84 ALA A O 1
ATOM 686 N N . GLU A 1 85 ? 1.473 -1.769 -16.645 1.00 96.38 85 GLU A N 1
ATOM 687 C CA . GLU A 1 85 ? 1.592 -2.565 -15.425 1.00 96.38 85 GLU A CA 1
ATOM 688 C C . GLU A 1 85 ? 1.420 -1.710 -14.164 1.00 96.38 85 GLU A C 1
ATOM 690 O O . GLU A 1 85 ? 0.588 -2.036 -13.321 1.00 96.38 85 GLU A O 1
ATOM 695 N N . GLN A 1 86 ? 2.107 -0.565 -14.069 1.00 97.38 86 GLN A N 1
ATOM 696 C CA . GLN A 1 86 ? 1.958 0.363 -12.941 1.00 97.38 86 GLN A CA 1
ATOM 697 C C . GLN A 1 86 ? 0.506 0.838 -12.795 1.00 97.38 86 GLN A C 1
ATOM 699 O O . GLN A 1 86 ? -0.032 0.875 -11.687 1.00 97.38 86 GLN A O 1
ATOM 704 N N . LYS A 1 87 ? -0.157 1.177 -13.910 1.00 97.12 87 LYS A N 1
ATOM 705 C CA . LYS A 1 87 ? -1.571 1.592 -13.915 1.00 97.12 87 LYS A CA 1
ATOM 706 C C . LYS A 1 87 ? -2.493 0.465 -13.458 1.00 97.12 87 LYS A C 1
ATOM 708 O O . LYS A 1 87 ? -3.403 0.712 -12.668 1.00 97.12 87 LYS A O 1
ATOM 713 N N . ARG A 1 88 ? -2.252 -0.760 -13.930 1.00 96.81 88 ARG A N 1
ATOM 714 C CA . ARG A 1 88 ? -3.020 -1.952 -13.556 1.00 96.81 88 ARG A CA 1
ATOM 715 C C . ARG A 1 88 ? -2.855 -2.276 -12.075 1.00 96.81 88 ARG A C 1
ATOM 717 O O . ARG A 1 88 ? -3.854 -2.516 -11.405 1.00 96.81 88 ARG A O 1
ATOM 724 N N . PHE A 1 89 ? -1.628 -2.220 -11.564 1.00 97.81 89 PHE A N 1
ATOM 725 C CA . PHE A 1 89 ? -1.344 -2.400 -10.145 1.00 97.81 89 PHE A CA 1
ATOM 726 C C . PHE A 1 89 ? -2.046 -1.332 -9.300 1.00 97.81 89 PHE A C 1
ATOM 728 O O . PHE A 1 89 ? -2.748 -1.656 -8.344 1.00 97.81 89 PHE A O 1
ATOM 735 N N . ALA A 1 90 ? -1.949 -0.058 -9.693 1.00 97.69 90 ALA A N 1
ATOM 736 C CA . ALA A 1 90 ? -2.627 1.020 -8.980 1.00 97.69 90 ALA A CA 1
ATOM 737 C C . ALA A 1 90 ? -4.156 0.846 -8.977 1.00 97.69 90 ALA A C 1
ATOM 739 O O . ALA A 1 90 ? -4.801 1.054 -7.950 1.00 97.69 90 ALA A O 1
ATOM 740 N N . TRP A 1 91 ? -4.743 0.418 -10.098 1.00 97.12 91 TRP A N 1
ATOM 741 C CA . TRP A 1 91 ? -6.166 0.087 -10.161 1.00 97.12 91 TRP A CA 1
ATOM 742 C C . TRP A 1 91 ? -6.517 -1.067 -9.219 1.00 97.12 91 TRP A C 1
ATOM 744 O O . TRP A 1 91 ? -7.448 -0.927 -8.433 1.00 97.12 91 TRP A O 1
ATOM 754 N N . TYR A 1 92 ? -5.746 -2.159 -9.244 1.00 97.62 92 TYR A N 1
ATOM 755 C CA . TYR A 1 92 ? -5.928 -3.318 -8.365 1.00 97.62 92 TYR A CA 1
ATOM 756 C C . TYR A 1 92 ? -5.972 -2.906 -6.887 1.00 97.62 92 TYR A C 1
ATOM 758 O O . TYR A 1 92 ? -6.944 -3.217 -6.202 1.00 97.62 92 TYR A O 1
ATOM 766 N N . VAL A 1 93 ? -4.983 -2.132 -6.423 1.00 97.44 93 VAL A N 1
ATOM 767 C CA . VAL A 1 93 ? -4.915 -1.650 -5.032 1.00 97.44 93 VAL A CA 1
ATOM 768 C C . VAL A 1 93 ? -6.110 -0.760 -4.686 1.00 97.44 93 VAL A C 1
ATOM 770 O O . VAL A 1 93 ? -6.700 -0.878 -3.612 1.00 97.44 93 VAL A O 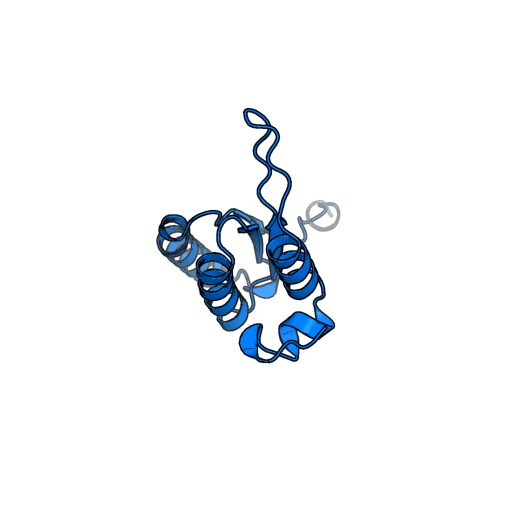1
ATOM 773 N N . ASN A 1 94 ? -6.499 0.125 -5.605 1.00 97.56 94 ASN A N 1
ATOM 774 C CA . ASN A 1 94 ? -7.564 1.096 -5.364 1.00 97.56 94 ASN A CA 1
ATOM 775 C C . ASN A 1 94 ? -8.973 0.472 -5.433 1.00 97.56 94 ASN A C 1
ATOM 777 O O . ASN A 1 94 ? -9.929 1.051 -4.909 1.00 97.56 94 ASN A O 1
ATOM 781 N N . GLN A 1 95 ? -9.122 -0.718 -6.023 1.00 95.94 95 GLN A N 1
ATOM 782 C CA . GLN A 1 95 ? -10.365 -1.487 -6.011 1.00 95.94 95 GLN A CA 1
ATOM 783 C C . GLN A 1 95 ? -10.465 -2.345 -4.752 1.00 95.94 95 GLN A C 1
ATOM 785 O O . GLN A 1 95 ? -10.127 -3.524 -4.744 1.00 95.94 95 GLN A O 1
ATOM 790 N N . LYS A 1 96 ? -11.017 -1.766 -3.682 1.00 92.00 96 LYS A N 1
ATOM 791 C CA . LYS A 1 96 ? -11.103 -2.405 -2.357 1.00 92.00 96 LYS A CA 1
ATOM 792 C C . LYS A 1 96 ? -11.686 -3.828 -2.366 1.00 92.00 96 LYS A C 1
ATOM 794 O O . LYS A 1 96 ? -11.263 -4.650 -1.558 1.00 92.00 96 LYS A O 1
ATOM 799 N N . ALA A 1 97 ? -12.667 -4.121 -3.221 1.00 93.69 97 ALA A N 1
ATOM 800 C CA . ALA A 1 97 ? -13.240 -5.465 -3.311 1.00 93.69 97 ALA A CA 1
ATOM 801 C C . ALA A 1 97 ? -12.218 -6.481 -3.844 1.00 93.69 97 ALA A C 1
ATOM 803 O O . ALA A 1 97 ? -12.040 -7.536 -3.247 1.00 93.69 97 ALA A O 1
ATOM 804 N N . VAL A 1 98 ? -11.503 -6.118 -4.912 1.00 95.00 98 VAL A N 1
ATOM 805 C CA . VAL A 1 98 ? -10.463 -6.950 -5.528 1.00 95.00 98 VAL A CA 1
ATOM 806 C C . VAL A 1 98 ? -9.262 -7.068 -4.594 1.00 95.00 98 VAL A C 1
ATOM 808 O O . VAL A 1 98 ? -8.872 -8.176 -4.250 1.00 95.00 98 VAL A O 1
ATOM 811 N N . PHE A 1 99 ? -8.739 -5.940 -4.103 1.00 95.62 99 PHE A N 1
ATOM 812 C CA . PHE A 1 99 ? -7.553 -5.894 -3.245 1.00 95.62 99 PHE A CA 1
ATOM 813 C C . PHE A 1 99 ? -7.674 -6.762 -1.987 1.00 95.62 99 PHE A C 1
ATOM 815 O O . PHE A 1 99 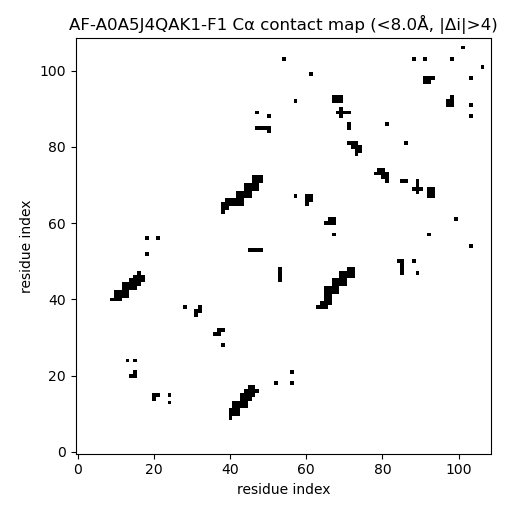? -6.695 -7.351 -1.540 1.00 95.62 99 PHE A O 1
ATOM 822 N N . ASN A 1 100 ? -8.872 -6.858 -1.403 1.00 93.38 100 ASN A N 1
ATOM 823 C CA . ASN A 1 100 ? -9.098 -7.711 -0.235 1.00 93.38 100 ASN A CA 1
ATOM 824 C C . ASN A 1 100 ? -9.331 -9.185 -0.593 1.00 93.38 100 ASN A C 1
ATOM 826 O O . ASN A 1 100 ? -9.125 -10.036 0.265 1.00 93.38 100 ASN A O 1
ATOM 830 N N . ALA A 1 101 ? -9.779 -9.484 -1.813 1.00 94.31 101 ALA A N 1
ATOM 831 C CA . ALA A 1 101 ? -10.163 -10.833 -2.226 1.00 94.31 101 ALA A CA 1
ATOM 832 C C . ALA A 1 101 ? -9.008 -11.651 -2.821 1.00 94.31 101 ALA A C 1
ATOM 834 O O . ALA A 1 101 ? -9.057 -12.875 -2.771 1.00 94.31 101 ALA A O 1
ATOM 835 N N . THR A 1 102 ? -7.994 -10.997 -3.390 1.00 95.31 102 THR A N 1
ATOM 836 C CA . THR A 1 102 ? -6.871 -11.658 -4.074 1.00 95.31 102 THR A CA 1
ATOM 837 C C . THR A 1 102 ? -5.546 -10.993 -3.728 1.00 95.31 102 THR A C 1
ATOM 839 O O . THR A 1 102 ? -5.523 -9.851 -3.264 1.00 95.31 102 THR A O 1
ATOM 842 N N . GLU A 1 103 ? -4.451 -11.716 -3.942 1.00 95.69 103 GLU A N 1
ATOM 843 C CA . GLU A 1 103 ? -3.104 -11.151 -4.011 1.00 95.69 103 GLU A CA 1
ATOM 844 C C . GLU A 1 103 ? -2.797 -10.676 -5.438 1.00 95.69 103 GLU A C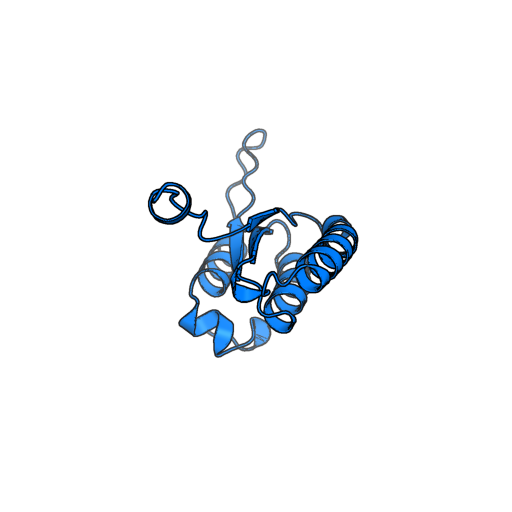 1
ATOM 846 O O . GLU A 1 103 ? -3.507 -11.029 -6.388 1.00 95.69 103 GLU A O 1
ATOM 851 N N . TRP A 1 104 ? -1.761 -9.847 -5.592 1.00 96.31 104 TRP A N 1
ATOM 852 C CA . TRP A 1 104 ? -1.387 -9.275 -6.890 1.00 96.31 104 TRP A CA 1
ATOM 853 C C . TRP A 1 104 ? -0.915 -10.347 -7.877 1.00 96.31 104 TRP A C 1
ATOM 855 O O . TRP A 1 104 ? -1.238 -10.286 -9.059 1.00 96.31 104 TRP A O 1
ATOM 865 N N . GLU A 1 105 ? -0.189 -11.345 -7.384 1.00 94.81 105 GLU A N 1
ATOM 866 C CA . GLU A 1 105 ? 0.359 -12.455 -8.162 1.00 94.81 105 GLU A CA 1
ATOM 867 C C . GLU A 1 105 ? -0.744 -13.312 -8.799 1.00 94.81 105 GLU A C 1
ATOM 869 O O . GLU A 1 105 ? -0.600 -13.783 -9.928 1.00 94.81 105 GLU A O 1
ATOM 874 N N . ASP A 1 106 ? -1.870 -13.452 -8.099 1.00 94.00 106 ASP A N 1
ATOM 875 C CA . ASP A 1 106 ? -3.038 -14.210 -8.550 1.00 94.00 106 ASP A CA 1
ATOM 876 C C . ASP A 1 106 ? -4.043 -13.349 -9.323 1.00 94.00 106 ASP A C 1
ATOM 878 O O . ASP A 1 106 ? -4.980 -13.862 -9.946 1.00 94.00 106 ASP A O 1
ATOM 882 N N . TYR A 1 107 ? -3.856 -12.027 -9.317 1.00 92.19 107 TYR A N 1
ATOM 883 C CA . TYR A 1 107 ? -4.748 -11.109 -9.995 1.00 92.19 107 TYR A CA 1
ATOM 884 C C . TYR A 1 107 ? -4.599 -11.244 -11.514 1.00 92.19 107 TYR A C 1
ATOM 886 O O . TYR A 1 107 ? -3.623 -10.800 -12.127 1.00 92.19 107 TYR A O 1
ATOM 894 N N . LYS A 1 108 ? -5.623 -11.817 -12.148 1.00 78.94 108 LYS A N 1
ATOM 895 C CA . LYS A 1 108 ? -5.791 -11.888 -13.604 1.00 78.94 108 LYS A CA 1
ATOM 896 C C . LYS A 1 108 ? -6.874 -10.879 -13.983 1.00 78.94 108 LYS A C 1
ATOM 898 O O . LYS A 1 108 ? -8.023 -11.045 -13.589 1.00 78.94 108 LYS A O 1
ATOM 903 N N . ALA A 1 109 ? -6.468 -9.791 -14.637 1.00 63.88 109 ALA A N 1
ATOM 904 C CA . ALA A 1 109 ? -7.370 -8.753 -15.140 1.00 63.88 109 ALA A CA 1
ATOM 905 C C . ALA A 1 109 ? -7.779 -9.079 -16.569 1.00 63.88 109 ALA A C 1
ATOM 907 O O . ALA A 1 109 ? -6.894 -9.596 -17.291 1.00 63.88 109 ALA A O 1
#

Nearest PDB structures (foldseek):
  2rmk-assembly1_A  TM=3.494E-01  e=5.410E-01  Homo sapiens
  8one-assembly1_A  TM=3.535E-01  e=9.564E-01  Homo sapiens
  7rml-assembly1_A-4  TM=4.846E-01  e=3.615E+00  Neisseria meningitidis MC58
  1j5x-assembly1_A  TM=3.052E-01  e=7.424E-01  Thermotoga maritima

Radius of gyration: 15.74 Å; Cα contacts (8 Å, |Δi|>4): 130; chains: 1; bounding box: 35×36×42 Å